Protein AF-A0A256F8R0-F1 (afdb_monomer_lite)

Organism: NCBI:txid571254

Radius of gyration: 17.14 Å; chains: 1; bounding box: 30×49×37 Å

Sequence (58 aa):
MCVAEKEFRITGVQDCFARGFQRNGFQEYDTGEQSSWMVQLTDETPLENSTVTGTNNQ

InterPro domains:
  IPR009380 Protein of unknown function DUF1036 [PF06282] (1-42)

Secondary structure (DSSP, 8-state):
-EE-SS----SSSS-TTTTT-EE--------TT-SS----------------------

Foldseek 3Di:
DWDDPDDDDDDDDPPNVVVPTDDDDDDDDDPDPDPDDDDDDDPPPPPPPPPDDDDDDD

Structure (mmCIF, N/CA/C/O backbone):
data_AF-A0A256F8R0-F1
#
_entry.id   AF-A0A256F8R0-F1
#
loop_
_atom_site.group_PDB
_atom_site.id
_atom_site.type_symbol
_atom_site.label_atom_id
_atom_site.label_alt_id
_atom_site.label_comp_id
_atom_site.label_asym_id
_atom_site.label_entity_id
_atom_site.label_seq_id
_atom_site.pdbx_PDB_ins_code
_atom_site.Cartn_x
_atom_site.Cartn_y
_atom_site.Cartn_z
_atom_site.occupancy
_atom_site.B_iso_or_equiv
_atom_site.auth_seq_id
_atom_site.auth_comp_id
_atom_site.auth_asym_id
_atom_site.auth_atom_id
_atom_site.pdbx_PDB_model_num
ATOM 1 N N . MET A 1 1 ? 2.870 -5.674 -1.911 1.00 87.94 1 MET A N 1
ATOM 2 C CA . MET A 1 1 ? 2.486 -4.714 -2.969 1.00 87.94 1 MET A CA 1
ATOM 3 C C . MET A 1 1 ? 3.757 -4.113 -3.566 1.00 87.94 1 MET A C 1
ATOM 5 O O . MET A 1 1 ? 4.725 -3.962 -2.829 1.00 87.94 1 MET A O 1
ATOM 9 N N . CYS A 1 2 ? 3.801 -3.831 -4.874 1.00 92.38 2 CYS A N 1
ATOM 10 C CA . CYS A 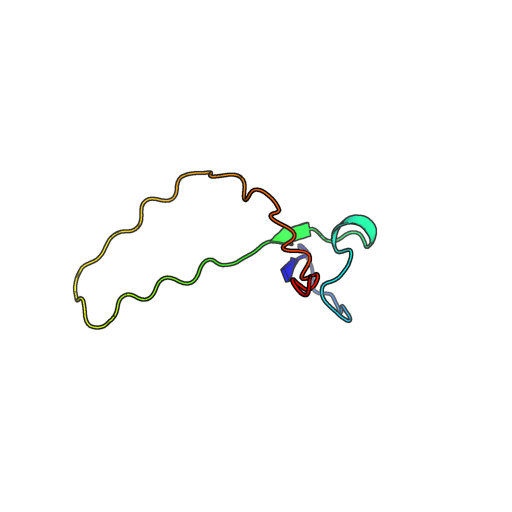1 2 ? 4.923 -3.083 -5.459 1.00 92.38 2 CYS A CA 1
ATOM 11 C C . CYS A 1 2 ? 4.635 -1.583 -5.336 1.00 92.38 2 CYS A C 1
ATOM 13 O O . CYS A 1 2 ? 3.501 -1.178 -5.588 1.00 92.38 2 CYS A O 1
ATOM 15 N N . VAL A 1 3 ? 5.625 -0.781 -4.955 1.00 93.19 3 VAL A N 1
ATOM 16 C CA . VAL A 1 3 ? 5.492 0.671 -4.768 1.00 93.19 3 VAL A CA 1
ATOM 17 C C . VAL A 1 3 ? 6.620 1.421 -5.481 1.00 93.19 3 VAL A C 1
ATOM 19 O O . VAL A 1 3 ? 7.699 0.867 -5.709 1.00 93.19 3 VAL A O 1
ATOM 22 N N . ALA A 1 4 ? 6.352 2.675 -5.845 1.00 93.19 4 ALA A N 1
ATOM 23 C CA . ALA A 1 4 ? 7.292 3.588 -6.488 1.00 93.19 4 ALA A CA 1
ATOM 24 C C . ALA A 1 4 ? 7.032 5.027 -6.022 1.00 93.19 4 ALA A C 1
ATOM 26 O O . ALA A 1 4 ? 5.919 5.354 -5.616 1.00 93.19 4 ALA A O 1
ATOM 27 N N . GLU A 1 5 ? 8.036 5.895 -6.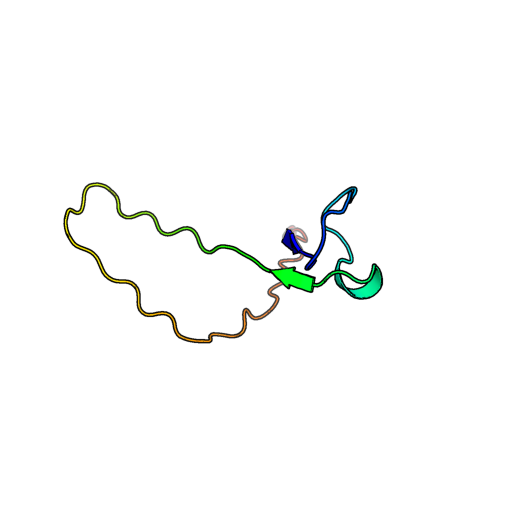137 1.00 92.19 5 GLU A N 1
ATOM 28 C CA . GLU A 1 5 ? 7.920 7.318 -5.775 1.00 92.19 5 GLU A CA 1
ATOM 29 C C . GLU A 1 5 ? 7.060 8.133 -6.755 1.00 92.19 5 GLU A C 1
ATOM 31 O O . GLU A 1 5 ? 6.547 9.195 -6.410 1.00 92.19 5 GLU A O 1
ATOM 36 N N . LYS A 1 6 ? 6.920 7.659 -7.996 1.00 93.19 6 LYS A N 1
ATOM 37 C CA . LYS A 1 6 ? 6.169 8.315 -9.075 1.00 93.19 6 LYS A CA 1
ATOM 38 C C . LYS A 1 6 ? 5.052 7.410 -9.568 1.00 93.19 6 LYS A C 1
ATOM 40 O O . LYS A 1 6 ? 5.083 6.205 -9.339 1.00 93.19 6 LYS A O 1
ATOM 45 N N . GLU A 1 7 ? 4.097 7.990 -10.287 1.00 93.94 7 GLU A N 1
ATOM 46 C CA . GLU A 1 7 ? 3.029 7.236 -10.938 1.00 93.94 7 GLU A CA 1
ATOM 47 C C . GLU A 1 7 ? 3.598 6.176 -11.892 1.00 93.94 7 GLU A C 1
ATOM 49 O O . GLU A 1 7 ? 4.521 6.433 -12.669 1.00 93.94 7 GLU A O 1
ATOM 54 N N . PHE A 1 8 ? 3.050 4.966 -11.814 1.00 93.81 8 PHE A N 1
ATOM 55 C CA . PHE A 1 8 ? 3.501 3.829 -12.601 1.00 93.81 8 PHE A CA 1
ATOM 56 C C . PHE A 1 8 ? 2.348 2.870 -12.876 1.00 93.81 8 PHE A C 1
ATOM 58 O O . PHE A 1 8 ? 1.335 2.846 -12.178 1.00 93.81 8 PHE A O 1
ATOM 65 N N . ARG A 1 9 ? 2.536 2.024 -13.889 1.00 93.38 9 ARG A N 1
ATOM 66 C CA . ARG A 1 9 ? 1.635 0.917 -14.198 1.00 93.38 9 ARG A CA 1
ATOM 67 C C . ARG A 1 9 ? 2.396 -0.391 -14.063 1.00 93.38 9 ARG A C 1
ATOM 69 O O . ARG A 1 9 ? 3.455 -0.560 -14.661 1.00 93.38 9 ARG A O 1
ATOM 76 N N . ILE A 1 10 ? 1.834 -1.332 -13.312 1.00 91.19 10 ILE A N 1
ATOM 77 C CA . ILE A 1 10 ? 2.411 -2.660 -13.117 1.00 91.19 10 ILE A CA 1
ATOM 78 C C . ILE A 1 10 ? 1.355 -3.735 -13.361 1.00 91.19 10 ILE A C 1
ATOM 80 O O . ILE A 1 10 ? 0.186 -3.567 -13.026 1.00 91.19 10 ILE A O 1
ATOM 84 N N . THR A 1 11 ? 1.771 -4.843 -13.973 1.00 93.19 11 THR A N 1
ATOM 85 C CA . THR A 1 11 ? 0.943 -6.051 -14.090 1.00 93.19 11 THR A CA 1
ATOM 86 C C . THR A 1 11 ? 1.471 -7.091 -13.111 1.00 93.19 11 THR A C 1
ATOM 88 O O . THR A 1 11 ? 2.655 -7.444 -13.177 1.00 93.19 11 THR A O 1
ATOM 91 N N . GLY A 1 12 ? 0.603 -7.548 -12.206 1.00 90.56 12 GLY A N 1
ATOM 92 C CA . GLY A 1 12 ? 0.941 -8.494 -11.140 1.00 90.56 12 GLY A CA 1
ATOM 93 C C . GLY A 1 12 ? 1.847 -7.913 -10.045 1.00 90.56 12 GLY A C 1
ATOM 94 O O . GLY A 1 12 ? 2.371 -6.809 -10.163 1.00 90.56 12 GLY A O 1
ATOM 95 N N . VAL A 1 13 ? 2.038 -8.689 -8.974 1.00 90.75 13 VAL A N 1
ATOM 96 C CA . VAL A 1 13 ? 2.830 -8.310 -7.782 1.00 90.75 13 VAL A CA 1
ATOM 97 C C . VAL A 1 13 ? 4.138 -9.101 -7.636 1.00 90.75 13 VAL A C 1
ATOM 99 O O . VAL A 1 13 ? 4.785 -9.047 -6.591 1.00 90.75 13 VAL A O 1
ATOM 102 N N . GLN A 1 14 ? 4.516 -9.859 -8.668 1.00 92.50 14 GLN A N 1
ATOM 103 C CA . GLN A 1 14 ? 5.733 -10.671 -8.670 1.00 92.50 14 GLN A CA 1
ATOM 104 C C . GLN A 1 14 ? 6.955 -9.831 -9.064 1.00 92.50 14 GLN A C 1
ATOM 106 O O . GLN A 1 14 ? 6.855 -8.921 -9.897 1.00 92.50 14 GLN A O 1
ATOM 111 N N . ASP A 1 15 ? 8.090 -10.145 -8.434 1.00 90.56 15 ASP A N 1
ATOM 112 C CA . ASP A 1 15 ? 9.424 -9.6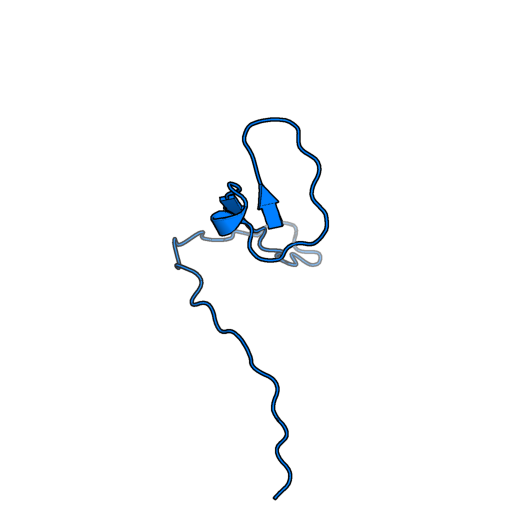09 -8.728 1.00 90.56 15 ASP A CA 1
ATOM 113 C C . ASP A 1 15 ? 9.555 -8.075 -8.708 1.00 90.56 15 ASP A C 1
ATOM 115 O O . ASP A 1 15 ? 10.268 -7.500 -9.528 1.00 90.56 15 ASP A O 1
ATOM 119 N N . CYS A 1 16 ? 8.896 -7.390 -7.757 1.00 92.94 16 CYS A N 1
ATOM 120 C CA . CYS A 1 16 ? 8.932 -5.920 -7.647 1.00 92.94 16 CYS A CA 1
ATOM 121 C C . CYS A 1 16 ? 10.366 -5.356 -7.731 1.00 92.94 16 CYS A C 1
ATOM 123 O O . CYS A 1 16 ? 10.628 -4.493 -8.564 1.00 92.94 16 CYS A O 1
ATOM 125 N N . PHE A 1 17 ? 11.298 -5.893 -6.932 1.00 92.44 17 PHE A N 1
ATOM 126 C CA . PHE A 1 17 ? 12.685 -5.413 -6.867 1.00 92.44 17 PHE A CA 1
ATOM 127 C C . PHE A 1 17 ? 13.448 -5.594 -8.179 1.00 92.44 17 PHE A C 1
ATOM 129 O O . PHE A 1 17 ? 14.057 -4.642 -8.662 1.00 92.44 17 PHE A O 1
ATOM 136 N N . ALA A 1 18 ? 13.366 -6.773 -8.802 1.00 95.19 18 ALA A N 1
ATOM 137 C CA . ALA A 1 18 ? 14.013 -7.020 -10.093 1.00 95.19 18 ALA A CA 1
ATOM 138 C C . ALA A 1 18 ? 13.448 -6.122 -11.209 1.00 95.19 18 ALA A C 1
ATOM 140 O O . ALA A 1 18 ? 14.131 -5.833 -12.188 1.00 95.19 18 ALA A O 1
ATOM 141 N N . ARG A 1 19 ? 12.207 -5.650 -11.045 1.00 92.19 19 ARG A N 1
ATOM 142 C CA . ARG A 1 19 ? 11.517 -4.737 -11.964 1.00 92.19 19 ARG A CA 1
ATOM 143 C C . ARG A 1 19 ? 11.729 -3.253 -11.631 1.00 92.19 19 ARG A C 1
ATOM 145 O O . ARG A 1 19 ? 11.123 -2.412 -12.288 1.00 92.19 19 ARG A O 1
ATOM 152 N N . GLY A 1 20 ? 12.570 -2.928 -10.644 1.00 92.00 20 GLY A N 1
ATOM 153 C CA . GLY A 1 20 ? 12.900 -1.550 -10.259 1.00 92.00 20 GLY A CA 1
ATOM 154 C C . GLY A 1 20 ? 11.911 -0.892 -9.291 1.00 92.00 20 GLY A C 1
ATOM 155 O O . GLY A 1 20 ? 11.929 0.326 -9.138 1.00 92.00 20 GLY A O 1
ATOM 156 N N . PHE A 1 21 ? 11.052 -1.677 -8.640 1.00 93.44 21 PHE A N 1
ATOM 157 C CA . PHE A 1 21 ? 10.088 -1.215 -7.642 1.00 93.44 21 PHE A CA 1
ATOM 158 C C . PHE A 1 21 ? 10.491 -1.661 -6.239 1.00 93.44 21 PHE A C 1
ATOM 160 O 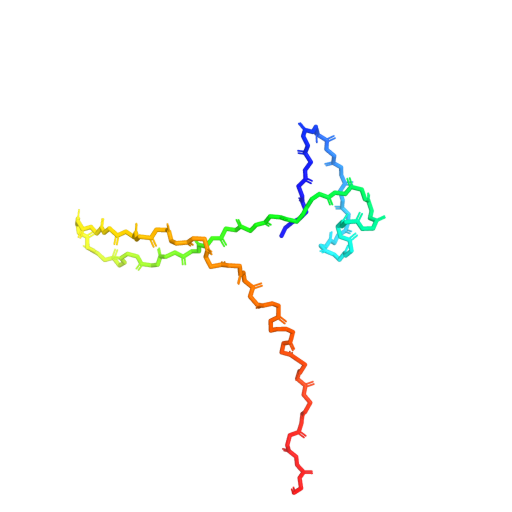O . PHE A 1 21 ? 11.153 -2.680 -6.055 1.00 93.44 21 PHE A O 1
ATOM 167 N N . GLN A 1 22 ? 10.018 -0.950 -5.223 1.00 91.12 22 GLN A N 1
ATOM 168 C CA . GLN A 1 22 ? 10.147 -1.402 -3.842 1.00 91.12 22 GLN A CA 1
ATOM 169 C C . GLN A 1 22 ? 8.976 -2.323 -3.490 1.00 91.12 22 GLN A C 1
ATOM 171 O O . GLN A 1 22 ? 7.898 -2.246 -4.088 1.00 91.12 22 GLN A O 1
ATOM 176 N N . ARG A 1 23 ? 9.173 -3.209 -2.514 1.00 88.44 23 ARG A N 1
ATOM 177 C CA . ARG A 1 23 ? 8.088 -4.009 -1.943 1.00 88.44 23 ARG A CA 1
ATOM 178 C C . ARG A 1 23 ? 7.695 -3.379 -0.615 1.00 88.44 23 ARG A C 1
ATOM 180 O O . ARG A 1 23 ? 8.532 -3.255 0.268 1.00 88.44 23 ARG A O 1
ATOM 187 N N . ASN A 1 24 ? 6.432 -2.993 -0.493 1.00 84.81 24 ASN A N 1
ATOM 188 C CA . ASN A 1 24 ? 5.869 -2.565 0.780 1.00 84.81 24 ASN A CA 1
ATOM 189 C C . ASN A 1 24 ? 4.540 -3.283 1.030 1.00 84.81 24 ASN A C 1
ATOM 191 O O . ASN A 1 24 ? 3.918 -3.824 0.100 1.00 84.81 24 ASN A O 1
ATOM 195 N N . GLY A 1 25 ? 4.139 -3.341 2.292 1.00 82.56 25 GLY A N 1
ATOM 196 C CA . GLY A 1 25 ? 2.924 -4.009 2.735 1.00 82.56 25 GLY A CA 1
ATOM 197 C C . GLY A 1 25 ? 2.120 -3.131 3.679 1.00 82.56 25 GLY A C 1
ATOM 198 O O . GLY A 1 25 ? 2.615 -2.131 4.189 1.00 82.56 25 GLY A O 1
ATOM 199 N N . PHE A 1 26 ? 0.879 -3.539 3.896 1.00 79.56 26 PHE A N 1
ATOM 200 C CA . PHE A 1 26 ? 0.049 -3.042 4.980 1.00 79.56 26 PHE A CA 1
ATOM 201 C C . PHE A 1 26 ? -0.224 -4.216 5.907 1.00 79.56 26 PHE A C 1
ATOM 203 O O . PHE A 1 26 ? -0.381 -5.344 5.434 1.00 79.56 26 PHE A O 1
ATOM 210 N N . GLN A 1 27 ? -0.265 -3.942 7.205 1.00 81.62 27 GLN A N 1
ATOM 211 C CA . GLN A 1 27 ? -0.753 -4.895 8.183 1.00 81.62 27 GLN A CA 1
ATOM 212 C C . GLN A 1 27 ? -2.176 -4.496 8.548 1.00 81.62 27 GLN A C 1
ATOM 214 O O . GLN A 1 27 ? -2.422 -3.373 8.990 1.00 81.62 27 GLN A O 1
ATOM 219 N N . GLU A 1 28 ? -3.110 -5.412 8.326 1.00 83.19 28 GLU A N 1
ATOM 220 C CA . GLU A 1 28 ? -4.487 -5.240 8.766 1.00 83.19 28 GLU A CA 1
ATOM 221 C C . GLU A 1 28 ? -4.601 -5.721 10.212 1.00 83.19 28 GLU A C 1
ATOM 223 O O . GLU A 1 28 ? -4.094 -6.789 10.571 1.00 83.19 28 GLU A O 1
ATOM 228 N N . TYR A 1 29 ? -5.250 -4.903 11.037 1.00 84.12 29 TYR A N 1
ATOM 229 C CA . TYR A 1 29 ? -5.578 -5.217 12.420 1.00 84.12 29 TYR A CA 1
ATOM 230 C C . TYR A 1 29 ? -7.085 -5.062 12.588 1.00 84.12 29 TYR A C 1
ATOM 232 O O . TYR A 1 29 ? -7.625 -3.979 12.369 1.00 84.12 29 TYR A O 1
ATOM 240 N N . ASP A 1 30 ? -7.755 -6.146 12.965 1.00 88.12 30 ASP A N 1
ATOM 241 C CA . ASP A 1 30 ? -9.172 -6.110 13.304 1.00 88.12 30 ASP A CA 1
ATOM 242 C C . ASP A 1 30 ? -9.338 -5.576 14.730 1.00 88.12 30 ASP A C 1
ATOM 244 O O . ASP A 1 30 ? -8.860 -6.168 15.701 1.00 88.12 30 ASP A O 1
ATOM 248 N N . THR A 1 31 ? -9.993 -4.427 14.851 1.00 87.69 31 THR A N 1
ATOM 249 C CA . THR A 1 31 ? -10.253 -3.760 16.131 1.00 87.69 31 THR A CA 1
ATOM 250 C C . THR A 1 31 ? -11.582 -4.199 16.746 1.00 87.69 31 THR A C 1
ATOM 252 O O . THR A 1 31 ? -11.888 -3.826 17.882 1.00 87.69 31 THR A O 1
ATOM 255 N N . GLY A 1 32 ? -12.398 -4.958 16.004 1.00 86.62 32 GLY A N 1
ATOM 256 C CA . GLY A 1 32 ? -13.782 -5.257 16.351 1.00 86.62 32 GLY A CA 1
ATOM 257 C C . GLY A 1 32 ? -14.565 -3.989 16.706 1.00 86.62 32 GLY A C 1
ATOM 258 O O . GLY A 1 32 ? -14.423 -2.949 16.064 1.00 86.62 32 GLY A O 1
ATOM 259 N N . GLU A 1 33 ? -15.353 -4.061 17.781 1.00 89.56 33 GLU A N 1
ATOM 260 C CA . GLU A 1 33 ? -16.149 -2.942 18.316 1.00 89.56 33 GLU A CA 1
ATOM 261 C C . GLU A 1 33 ? -15.442 -2.179 19.455 1.00 89.56 33 GLU A C 1
ATOM 263 O O . GLU A 1 33 ? -16.077 -1.441 20.212 1.00 89.56 33 GLU A O 1
ATOM 268 N N . GLN A 1 34 ? -14.126 -2.360 19.630 1.00 88.56 34 GLN A N 1
ATOM 269 C CA . GLN A 1 34 ? -13.405 -1.704 20.722 1.00 88.56 34 GLN A CA 1
ATOM 270 C C . GLN A 1 34 ? -13.232 -0.204 20.455 1.00 88.56 34 GLN A C 1
ATOM 272 O O . GLN A 1 34 ? -12.640 0.208 19.458 1.00 88.56 34 GLN A O 1
ATOM 277 N N . SER A 1 35 ? -13.696 0.625 21.395 1.00 83.62 35 SER A N 1
ATOM 278 C CA . SER A 1 35 ? -13.602 2.090 21.315 1.00 83.62 35 SER A CA 1
ATOM 279 C C . SER A 1 35 ? -12.206 2.647 21.614 1.00 83.62 35 SER A C 1
ATOM 281 O O . SER A 1 35 ? -11.928 3.797 21.283 1.00 83.62 35 SER A O 1
ATOM 283 N N . SER A 1 36 ? -11.326 1.854 22.233 1.00 88.38 36 SER A N 1
ATOM 284 C CA . SER A 1 36 ? -9.941 2.226 22.531 1.00 88.38 36 SER A CA 1
ATOM 285 C C . SER A 1 36 ? -9.029 1.009 22.405 1.00 88.38 36 SER A C 1
ATOM 287 O O . SER A 1 36 ? -9.235 0.008 23.088 1.00 88.38 36 SER A O 1
ATOM 289 N N . TRP A 1 37 ? -8.030 1.099 21.527 1.00 88.25 37 TRP A N 1
ATOM 290 C CA . TRP A 1 37 ? -7.049 0.052 21.239 1.00 88.25 37 TRP A CA 1
ATOM 291 C C . TRP A 1 37 ? -5.695 0.694 20.899 1.00 88.25 37 TRP A C 1
ATOM 293 O O . TRP A 1 37 ? -5.632 1.850 20.482 1.00 88.25 37 TRP A O 1
ATOM 303 N N . MET A 1 38 ? -4.599 -0.041 21.093 1.00 87.00 38 MET A N 1
ATOM 304 C CA . MET A 1 38 ? -3.249 0.394 20.723 1.00 87.00 38 MET A CA 1
ATOM 305 C C . MET A 1 38 ? -2.475 -0.774 20.118 1.00 87.00 38 MET A C 1
ATOM 307 O O . MET A 1 38 ? -2.563 -1.897 20.611 1.00 87.00 38 MET A O 1
ATOM 311 N N . VAL A 1 39 ? -1.693 -0.494 19.077 1.00 83.62 39 VAL A N 1
ATOM 312 C CA . VAL A 1 39 ? -0.758 -1.444 18.464 1.00 83.62 39 VAL A CA 1
ATOM 313 C C . VAL A 1 39 ? 0.656 -0.913 18.653 1.00 83.62 39 VAL A C 1
ATOM 315 O O . VAL A 1 39 ? 0.926 0.259 18.392 1.00 83.62 39 VAL A O 1
ATOM 318 N N . GLN A 1 40 ? 1.561 -1.777 19.109 1.00 81.62 40 GLN A N 1
ATOM 319 C CA . GLN A 1 40 ? 2.984 -1.476 19.166 1.00 81.62 40 GLN A CA 1
ATOM 320 C C . GLN A 1 40 ? 3.636 -1.964 17.875 1.00 81.62 40 GLN A C 1
ATOM 322 O O . GLN A 1 40 ? 3.633 -3.157 17.588 1.00 81.62 40 GLN A O 1
ATOM 327 N N . LEU A 1 41 ? 4.174 -1.033 17.092 1.00 76.94 41 LEU A N 1
ATOM 328 C CA . LEU A 1 41 ? 4.939 -1.356 15.895 1.00 76.94 41 LEU A CA 1
ATOM 329 C C . LEU A 1 41 ? 6.388 -1.609 16.322 1.00 76.94 41 LEU A C 1
ATOM 331 O O . LEU A 1 41 ? 7.129 -0.669 16.605 1.00 76.94 41 LEU A O 1
ATOM 335 N N . THR A 1 42 ? 6.774 -2.874 16.440 1.00 74.81 42 THR A N 1
ATOM 336 C CA . THR A 1 42 ? 8.184 -3.273 16.424 1.00 74.81 42 THR A CA 1
ATOM 337 C C . THR A 1 42 ? 8.611 -3.471 14.972 1.00 74.81 42 THR A C 1
ATOM 339 O O . THR A 1 42 ? 7.831 -3.974 14.164 1.00 74.81 42 THR A O 1
ATOM 342 N N . ASP A 1 43 ? 9.846 -3.091 14.632 1.00 64.94 43 ASP A N 1
ATOM 343 C CA . ASP A 1 43 ? 10.471 -3.465 13.357 1.00 64.94 43 ASP A CA 1
ATOM 344 C C . ASP A 1 43 ? 10.786 -4.972 13.383 1.00 64.94 43 ASP A C 1
ATOM 346 O O . ASP A 1 43 ? 11.939 -5.394 13.462 1.00 64.94 43 ASP A O 1
ATOM 350 N N . GLU A 1 44 ? 9.757 -5.818 13.385 1.00 59.66 44 GLU A N 1
ATOM 351 C CA . GLU A 1 44 ? 9.939 -7.221 13.050 1.00 59.66 44 GLU A CA 1
ATOM 352 C C . GLU A 1 44 ? 10.123 -7.283 11.540 1.00 59.66 44 GLU A C 1
ATOM 354 O O . GLU A 1 44 ? 9.189 -7.051 10.772 1.00 59.66 44 GLU A O 1
ATOM 359 N N . THR A 1 45 ? 11.354 -7.552 11.098 1.00 53.41 45 THR A N 1
ATOM 360 C CA . THR A 1 45 ? 11.604 -7.932 9.712 1.00 53.41 45 THR A CA 1
ATOM 361 C C . THR A 1 45 ? 10.705 -9.127 9.412 1.00 53.41 45 THR A C 1
ATOM 363 O O . THR A 1 45 ? 10.865 -10.169 10.054 1.00 53.41 45 THR A O 1
ATOM 366 N N . PRO A 1 46 ? 9.741 -9.021 8.476 1.00 53.03 46 PRO A N 1
ATOM 367 C CA . PRO A 1 46 ? 8.910 -10.160 8.147 1.00 53.03 46 PRO A CA 1
ATOM 368 C C . PRO A 1 46 ? 9.839 -11.236 7.594 1.00 53.03 46 PRO A C 1
ATOM 370 O O . PRO A 1 46 ? 10.390 -11.092 6.501 1.00 53.03 46 PRO A O 1
ATOM 373 N N . LEU A 1 47 ? 10.065 -12.294 8.375 1.00 47.31 47 LEU A N 1
ATOM 374 C CA . LEU A 1 47 ? 10.613 -13.539 7.867 1.00 47.31 47 LEU A CA 1
ATOM 375 C C . LEU A 1 47 ? 9.719 -13.925 6.690 1.00 47.31 47 LEU A C 1
ATOM 377 O O . LEU A 1 47 ? 8.525 -14.168 6.878 1.00 47.31 47 LEU A O 1
ATOM 381 N N . GLU A 1 48 ? 10.275 -13.919 5.476 1.00 48.25 48 GLU A N 1
ATOM 382 C CA . GLU A 1 48 ? 9.635 -14.488 4.293 1.00 48.25 48 GLU A CA 1
ATOM 383 C C . GLU A 1 48 ? 9.409 -15.986 4.537 1.00 48.25 48 GLU A C 1
ATOM 385 O O . GLU A 1 48 ? 10.140 -16.846 4.049 1.00 48.25 48 GLU A O 1
ATOM 390 N N . ASN A 1 49 ?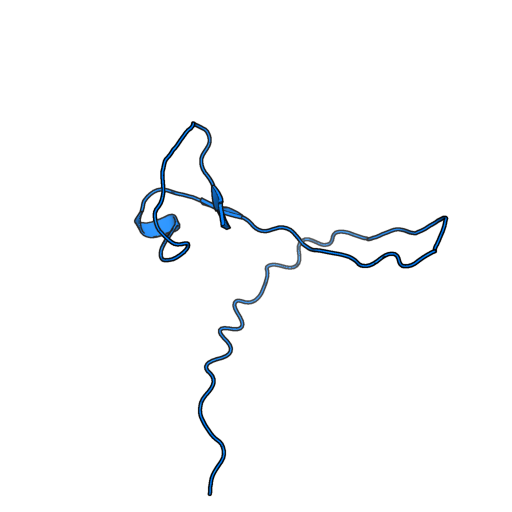 8.362 -16.329 5.282 1.00 41.50 49 ASN A N 1
ATOM 391 C CA . ASN A 1 49 ? 7.801 -17.662 5.259 1.00 41.50 49 ASN A CA 1
ATOM 392 C C . ASN A 1 49 ? 6.994 -17.780 3.970 1.00 41.50 49 ASN A C 1
ATOM 394 O O . ASN A 1 49 ? 5.767 -17.673 3.946 1.00 41.50 49 ASN A O 1
ATOM 398 N N . SER A 1 50 ? 7.729 -18.020 2.883 1.00 46.75 50 SER A N 1
ATOM 399 C CA . SER A 1 50 ? 7.210 -18.715 1.715 1.00 46.75 50 SER A CA 1
ATOM 400 C C . SER A 1 50 ? 6.671 -20.065 2.187 1.00 46.75 50 SER A C 1
ATOM 402 O O . SER A 1 50 ? 7.395 -21.053 2.279 1.00 46.75 50 SER A O 1
ATOM 404 N N . THR A 1 51 ? 5.389 -20.101 2.542 1.00 36.72 51 THR A N 1
ATOM 405 C CA . THR A 1 51 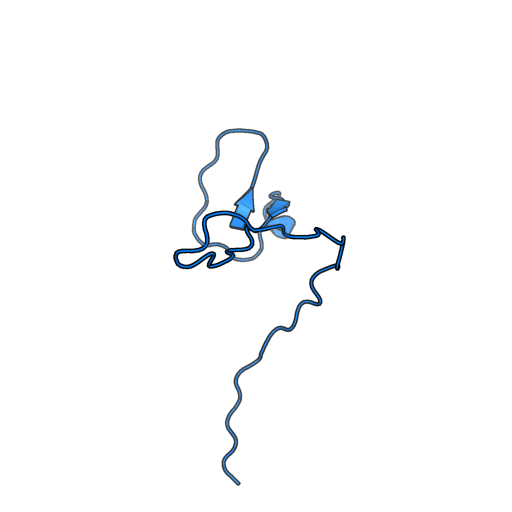? 4.644 -21.337 2.761 1.00 36.72 51 THR A CA 1
ATOM 406 C C . THR A 1 51 ? 4.455 -22.010 1.405 1.00 36.72 51 THR A C 1
ATOM 408 O O . THR A 1 51 ? 3.456 -21.830 0.713 1.00 36.72 51 THR A O 1
ATOM 411 N N . VAL A 1 52 ? 5.460 -22.788 0.997 1.00 47.09 52 VAL A N 1
ATOM 412 C CA . VAL A 1 52 ? 5.310 -23.778 -0.068 1.00 47.09 52 VAL A CA 1
ATOM 413 C C . VAL A 1 52 ? 4.305 -24.814 0.426 1.00 47.09 52 VAL A C 1
ATOM 415 O O . VAL A 1 52 ? 4.581 -25.607 1.322 1.00 47.09 52 VAL A O 1
ATOM 418 N N . THR A 1 53 ? 3.110 -24.781 -0.155 1.00 42.44 53 THR A N 1
ATOM 419 C CA . THR A 1 53 ? 2.133 -25.862 -0.047 1.00 42.44 53 THR A CA 1
ATOM 420 C C . THR A 1 53 ? 2.650 -27.059 -0.844 1.00 42.44 53 THR A C 1
ATOM 422 O O . THR A 1 53 ? 2.853 -26.956 -2.051 1.00 42.44 53 THR A O 1
ATOM 425 N N . GLY A 1 54 ? 2.838 -28.192 -0.166 1.00 40.41 54 GLY A N 1
ATOM 426 C CA . GLY A 1 54 ? 3.195 -29.480 -0.756 1.00 40.41 54 GLY A CA 1
ATOM 427 C C . GLY A 1 54 ? 2.708 -30.635 0.124 1.00 40.41 54 GLY A C 1
ATOM 428 O O . GLY A 1 54 ? 3.439 -31.102 0.982 1.00 40.41 54 GLY A O 1
ATOM 429 N N . THR A 1 55 ? 1.442 -31.022 -0.063 1.00 39.91 55 THR A N 1
ATOM 430 C CA . THR A 1 55 ? 0.861 -32.375 0.103 1.00 39.91 55 THR A CA 1
ATOM 431 C C . THR A 1 55 ? 1.484 -33.340 1.132 1.00 39.91 55 THR A C 1
ATOM 433 O O . THR A 1 55 ? 2.462 -34.019 0.830 1.00 39.91 55 THR A O 1
ATOM 436 N N . ASN A 1 56 ? 0.811 -33.540 2.273 1.00 45.84 56 ASN A N 1
ATOM 437 C CA . ASN A 1 56 ? 0.935 -34.775 3.055 1.00 45.84 56 ASN A CA 1
ATOM 438 C C . ASN A 1 56 ? -0.056 -35.810 2.511 1.00 45.84 56 ASN A C 1
ATOM 440 O O . ASN A 1 56 ? -1.261 -35.674 2.707 1.00 45.84 56 ASN A O 1
ATOM 444 N N . ASN A 1 57 ? 0.470 -36.820 1.825 1.00 46.12 57 ASN A N 1
ATOM 445 C CA . ASN A 1 57 ? -0.160 -38.123 1.637 1.00 46.12 57 ASN A CA 1
ATOM 446 C C . ASN A 1 57 ? 0.958 -39.151 1.424 1.00 46.12 57 ASN A C 1
ATOM 448 O O . ASN A 1 57 ? 1.300 -39.455 0.283 1.00 46.12 57 ASN A O 1
ATOM 452 N N . GLN A 1 58 ? 1.542 -39.625 2.527 1.00 38.16 58 GLN A N 1
ATOM 453 C CA . GLN A 1 58 ? 1.855 -41.035 2.785 1.00 38.16 58 GLN A CA 1
ATOM 454 C C . GLN A 1 58 ? 2.299 -41.215 4.238 1.00 38.16 58 GLN A C 1
ATOM 456 O O . GLN A 1 58 ? 3.106 -40.384 4.707 1.00 38.16 58 GLN A O 1
#

pLDDT: mean 77.1, std 19.46, range [36.72, 95.19]